Protein AF-A0A7J0APR4-F1 (afdb_monomer)

Nearest PDB structures (foldseek):
  4uqy-assembly1_A  TM=6.357E-01  e=1.005E+00  Pseudomonas aeruginosa PAO1
  8wy8-assembly1_D  TM=7.362E-01  e=3.112E+00  Bacillus subtilis
  4kvm-assembly1_A  TM=8.880E-01  e=7.360E+00  Schizosaccharomyces pombe 972h-
  2xcb-assembly1_A  TM=6.145E-01  e=4.072E+00  Pseudomonas aeruginosa
  8r08-assembly1_N  TM=8.426E-01  e=9.633E+00  Homo sapiens

Sequence (144 aa):
MKYVITILVVMWLFSFVKFRKRYKIDKMMCEFTRHRYNEDSSNPMAAIEYGSALMQAQQYKSALHIFEGVKNRFANSNNLFPFIDNNIAFCKKPLPWSSGARDHKDGSWWHNFFLVRFGGRRQVAISQDTGLAFNSMLRMMNHN

Radius of gyration: 17.04 Å; Cα contacts (8 Å, |Δi|>4): 145; chains: 1; bounding box: 39×43×50 Å

Mean predicted aligned error: 4.46 Å

Structure (mmCIF, N/CA/C/O backbone):
data_AF-A0A7J0APR4-F1
#
_entry.id   AF-A0A7J0APR4-F1
#
loop_
_atom_site.group_PDB
_atom_site.id
_atom_site.type_symbol
_atom_site.label_atom_id
_atom_site.label_alt_id
_atom_site.label_comp_id
_atom_site.label_asym_id
_atom_site.label_entity_id
_atom_site.label_seq_id
_atom_site.pdbx_PDB_ins_code
_atom_site.Cartn_x
_atom_site.Cartn_y
_atom_site.Cartn_z
_atom_site.occupancy
_atom_site.B_iso_or_equiv
_atom_site.auth_seq_id
_atom_site.auth_comp_id
_atom_site.auth_asym_id
_atom_site.auth_atom_id
_atom_site.pdbx_PDB_model_num
ATOM 1 N N . MET A 1 1 ? -21.734 -2.964 33.150 1.00 72.25 1 MET A N 1
ATOM 2 C CA . MET A 1 1 ? -22.293 -3.029 31.778 1.00 72.25 1 MET A CA 1
ATOM 3 C C . MET A 1 1 ? -22.254 -1.674 31.070 1.00 72.25 1 MET A C 1
ATOM 5 O O . MET A 1 1 ? -21.473 -1.549 30.140 1.00 72.25 1 MET A O 1
ATOM 9 N N . LYS A 1 2 ? -22.990 -0.642 31.526 1.00 90.12 2 LYS A N 1
ATOM 10 C CA . LYS A 1 2 ? -23.026 0.689 30.871 1.00 90.12 2 LYS A CA 1
ATOM 11 C C . LYS A 1 2 ? -21.633 1.303 30.644 1.00 90.12 2 LYS A C 1
ATOM 13 O O . LYS A 1 2 ? -21.298 1.624 29.515 1.00 90.12 2 LYS A O 1
ATOM 18 N N . TYR A 1 3 ? -20.786 1.348 31.675 1.00 93.25 3 TYR A N 1
ATOM 19 C CA . TYR A 1 3 ? -19.420 1.886 31.564 1.00 93.25 3 TYR A CA 1
ATOM 20 C C . TYR A 1 3 ? -18.518 1.112 30.595 1.00 93.25 3 TYR A C 1
ATOM 22 O O . TYR A 1 3 ? -17.758 1.719 29.850 1.00 93.25 3 TYR A O 1
ATOM 30 N N . VAL A 1 4 ? -18.635 -0.219 30.563 1.00 94.56 4 VAL A N 1
ATOM 31 C CA . VAL A 1 4 ? -17.865 -1.067 29.637 1.00 94.56 4 VAL A CA 1
ATOM 32 C C . VAL A 1 4 ? -18.243 -0.741 28.192 1.00 94.56 4 VAL A C 1
ATOM 34 O O . VAL A 1 4 ? -17.366 -0.543 27.358 1.00 94.56 4 VAL A O 1
ATOM 37 N N . ILE A 1 5 ? -19.543 -0.602 27.913 1.00 94.88 5 ILE A N 1
ATOM 38 C CA . ILE A 1 5 ? -20.043 -0.214 26.589 1.00 94.88 5 ILE A CA 1
ATOM 39 C C . ILE A 1 5 ? -19.522 1.179 26.213 1.00 94.88 5 ILE A C 1
ATOM 41 O O . ILE A 1 5 ? -19.000 1.354 25.114 1.00 94.88 5 ILE A O 1
ATOM 45 N N . THR A 1 6 ? -19.589 2.150 27.128 1.00 95.12 6 THR A N 1
ATOM 46 C CA . THR A 1 6 ? -19.079 3.508 26.884 1.00 95.12 6 THR A CA 1
ATOM 47 C C . THR A 1 6 ? -17.591 3.505 26.532 1.00 95.12 6 THR A C 1
ATOM 49 O O . THR A 1 6 ? -17.197 4.135 25.551 1.00 95.12 6 THR A O 1
ATOM 52 N N . ILE A 1 7 ? -16.763 2.761 27.273 1.00 95.62 7 ILE A N 1
ATOM 53 C CA . ILE A 1 7 ? -15.321 2.651 27.002 1.00 95.62 7 ILE A CA 1
ATOM 54 C C . ILE A 1 7 ? -15.072 2.053 25.611 1.00 95.62 7 ILE A C 1
ATOM 56 O O . ILE A 1 7 ? -14.274 2.597 24.846 1.00 95.62 7 ILE A O 1
ATOM 60 N N . LEU A 1 8 ? -15.785 0.981 25.247 1.00 95.06 8 LEU A N 1
ATOM 61 C CA . LEU A 1 8 ? -15.648 0.345 23.933 1.00 95.06 8 LEU A CA 1
ATOM 62 C C . LEU A 1 8 ? -16.010 1.300 22.788 1.00 95.06 8 LEU A C 1
ATOM 64 O O . LEU A 1 8 ? -15.286 1.360 21.793 1.00 95.06 8 LEU A O 1
ATOM 68 N N . VAL A 1 9 ? -17.082 2.083 22.938 1.00 95.25 9 VAL A N 1
ATOM 69 C CA . VAL A 1 9 ? -17.497 3.080 21.939 1.00 95.25 9 VAL A CA 1
ATOM 70 C C . VAL A 1 9 ? -16.442 4.178 21.781 1.00 95.25 9 VAL A C 1
ATOM 72 O O . VAL A 1 9 ? -16.086 4.522 20.654 1.00 95.25 9 VAL A O 1
ATOM 75 N N . VAL A 1 10 ? -15.886 4.693 22.882 1.00 95.94 10 VAL A N 1
ATOM 76 C CA . VAL A 1 10 ? -14.831 5.722 22.840 1.00 95.94 10 VAL A CA 1
ATOM 77 C C . VAL A 1 10 ? -13.563 5.188 22.166 1.00 95.94 10 VAL A C 1
ATOM 79 O O . VAL A 1 10 ? -13.008 5.844 21.281 1.00 95.94 10 VAL A O 1
ATOM 82 N N . MET A 1 11 ? -13.125 3.975 22.520 1.00 93.69 11 MET A N 1
ATOM 83 C CA . MET A 1 11 ? -11.965 3.331 21.891 1.00 93.69 11 MET A CA 1
ATOM 84 C C . MET A 1 11 ? -12.177 3.086 20.393 1.00 93.69 11 MET A C 1
ATOM 86 O O . MET A 1 11 ? -11.258 3.291 19.588 1.00 93.69 11 MET A O 1
ATOM 90 N N . TRP A 1 12 ? -13.383 2.660 20.011 1.00 94.19 12 TRP A N 1
ATOM 91 C CA . TRP A 1 12 ? -13.760 2.468 18.616 1.00 94.19 12 TRP A CA 1
ATOM 92 C C . TRP A 1 12 ? -13.708 3.788 17.844 1.00 94.19 12 TRP A C 1
ATOM 94 O O . TRP A 1 12 ? -13.039 3.861 16.812 1.00 94.19 12 TRP A O 1
ATOM 104 N N . LEU A 1 13 ? -14.320 4.850 18.380 1.00 95.50 13 LEU A N 1
ATOM 105 C CA . LEU A 1 13 ? -14.354 6.166 17.745 1.00 95.50 13 LEU A CA 1
ATOM 106 C C . LEU A 1 13 ? -12.943 6.741 17.564 1.00 95.50 13 LEU A C 1
ATOM 108 O O . LEU A 1 13 ? -12.596 7.200 16.475 1.00 95.50 13 LEU A O 1
ATOM 112 N N . PHE A 1 14 ? -12.094 6.650 18.591 1.00 94.88 14 PHE A N 1
ATOM 113 C CA . PHE A 1 14 ? -10.695 7.071 18.504 1.00 94.88 14 PHE A CA 1
ATOM 114 C C . PHE A 1 14 ? -9.941 6.318 17.396 1.00 94.88 14 PHE A C 1
ATOM 116 O O . PHE A 1 14 ? -9.257 6.923 16.564 1.00 94.88 14 PHE A O 1
ATOM 123 N N . SER A 1 15 ? -10.111 4.995 17.339 1.00 93.50 15 SER A N 1
ATOM 124 C CA . SER A 1 15 ? -9.495 4.146 16.313 1.00 93.50 15 SER A CA 1
ATOM 125 C C . SER A 1 15 ? -10.001 4.477 14.907 1.00 93.50 15 SER A C 1
ATOM 127 O O . SER A 1 15 ? -9.223 4.472 13.949 1.00 93.50 15 SER A O 1
ATOM 129 N N . PHE A 1 16 ? -11.291 4.786 14.774 1.00 94.56 16 PHE A N 1
ATOM 130 C CA . PHE A 1 16 ? -11.913 5.195 13.520 1.00 94.56 16 PHE A CA 1
ATOM 131 C C . PHE A 1 16 ? -11.367 6.538 13.023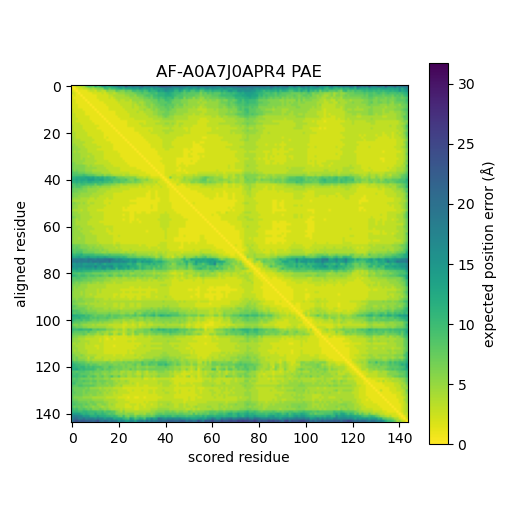 1.00 94.56 16 PHE A C 1
ATOM 133 O O . PHE A 1 16 ? -10.924 6.637 11.877 1.00 94.56 16 PHE A O 1
ATOM 140 N N . VAL A 1 17 ? -11.299 7.552 13.890 1.00 95.19 17 VAL A N 1
ATOM 141 C CA . VAL A 1 17 ? -10.730 8.868 13.551 1.00 95.19 17 VAL A CA 1
ATOM 142 C C . VAL A 1 17 ? -9.262 8.739 13.145 1.00 95.19 17 VAL A C 1
ATOM 144 O O . VAL A 1 17 ? -8.849 9.30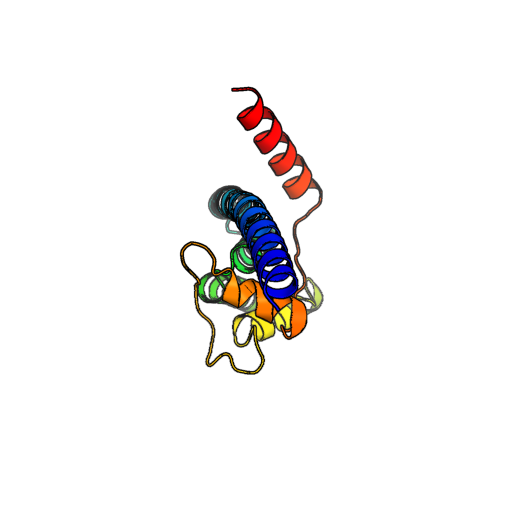2 12.128 1.00 95.19 17 VAL A O 1
ATOM 147 N N . LYS A 1 18 ? -8.470 7.959 13.891 1.00 94.44 18 LYS A N 1
ATOM 148 C CA . LYS A 1 18 ? -7.060 7.701 13.565 1.00 94.44 18 LYS A CA 1
ATOM 149 C C . LYS A 1 18 ? -6.906 7.053 12.187 1.00 94.44 18 LYS A C 1
ATOM 151 O O . LYS A 1 18 ? -6.062 7.487 11.403 1.00 94.44 18 LYS A O 1
ATOM 156 N N . PHE A 1 19 ? -7.737 6.060 11.870 1.00 94.75 19 PHE A N 1
ATOM 157 C CA . PHE A 1 19 ? -7.760 5.439 10.546 1.00 94.75 19 PHE A CA 1
ATOM 158 C C . PHE A 1 19 ? -8.102 6.446 9.449 1.00 94.75 19 PHE A C 1
ATOM 160 O O . PHE A 1 19 ? -7.379 6.509 8.463 1.00 94.75 19 PHE A O 1
ATOM 167 N N . ARG A 1 20 ? -9.147 7.268 9.615 1.00 94.50 20 ARG A N 1
ATOM 168 C CA . ARG A 1 20 ? -9.539 8.257 8.595 1.00 94.50 20 ARG A CA 1
ATOM 169 C C . ARG A 1 20 ? -8.430 9.271 8.322 1.00 94.50 20 ARG A C 1
ATOM 171 O O . ARG A 1 20 ? -8.169 9.578 7.161 1.00 94.50 20 ARG A O 1
ATOM 178 N N . LYS A 1 21 ? -7.737 9.739 9.367 1.00 93.75 21 LYS A N 1
ATOM 179 C CA . LYS A 1 21 ? -6.562 10.614 9.219 1.00 93.75 21 LYS A CA 1
ATOM 180 C C . LYS A 1 21 ? -5.450 9.926 8.428 1.00 93.75 21 LYS A C 1
ATOM 182 O O . LYS A 1 21 ? -4.933 10.511 7.482 1.00 93.75 21 LYS A O 1
ATOM 187 N N . ARG A 1 22 ? -5.115 8.679 8.775 1.00 93.00 22 ARG A N 1
ATOM 188 C CA . ARG A 1 22 ? -4.072 7.917 8.077 1.00 93.00 22 ARG A CA 1
ATOM 189 C C . ARG A 1 22 ? -4.443 7.628 6.622 1.00 93.00 22 ARG A C 1
ATOM 191 O O . ARG A 1 22 ? -3.646 7.901 5.738 1.00 93.00 22 ARG A O 1
ATOM 198 N N . TYR A 1 23 ? -5.672 7.189 6.375 1.00 94.25 23 TYR A N 1
ATOM 199 C CA . TYR A 1 23 ? -6.179 6.900 5.038 1.00 94.25 23 TYR A CA 1
ATOM 200 C C . TYR A 1 23 ? -6.146 8.130 4.121 1.00 94.25 23 TYR A C 1
ATOM 202 O O . TYR A 1 23 ? -5.819 8.012 2.944 1.00 94.25 23 TYR A O 1
ATOM 210 N N . LYS A 1 24 ? -6.427 9.332 4.65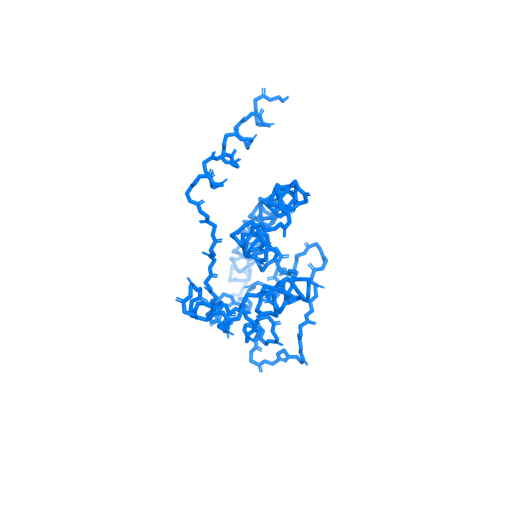2 1.00 93.69 24 LYS A N 1
ATOM 211 C CA . LYS A 1 24 ? -6.278 10.582 3.891 1.00 93.69 24 LYS A CA 1
ATOM 212 C C . LYS A 1 24 ? -4.834 10.775 3.412 1.00 93.69 24 LYS A C 1
ATOM 214 O O . LYS A 1 24 ? -4.632 11.148 2.262 1.00 93.69 24 LYS A O 1
ATOM 219 N N . ILE A 1 25 ? -3.849 10.500 4.269 1.00 94.12 25 ILE A N 1
ATOM 220 C CA . ILE A 1 25 ? -2.424 10.580 3.916 1.00 94.12 25 ILE A CA 1
ATOM 221 C C . ILE A 1 25 ? -2.061 9.519 2.878 1.00 94.12 25 ILE A C 1
ATOM 223 O O . ILE A 1 25 ? -1.460 9.856 1.863 1.00 94.12 25 ILE A O 1
ATOM 227 N N . ASP A 1 26 ? -2.479 8.270 3.086 1.00 94.06 26 ASP A N 1
ATOM 228 C CA . ASP A 1 26 ? -2.195 7.177 2.151 1.00 94.06 26 ASP A CA 1
ATOM 229 C C . ASP A 1 26 ? 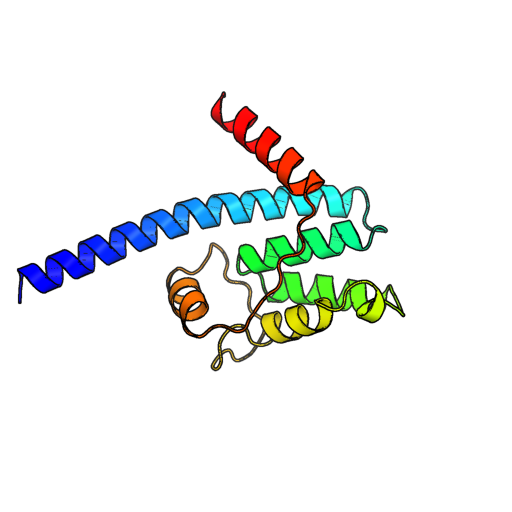-2.807 7.466 0.758 1.00 94.06 26 ASP A C 1
ATOM 231 O O . ASP A 1 26 ? -2.176 7.212 -0.267 1.00 94.06 26 ASP A O 1
ATOM 235 N N . LYS A 1 27 ? -3.995 8.093 0.697 1.00 94.50 27 LYS A N 1
ATOM 236 C CA . LYS A 1 27 ? -4.615 8.556 -0.558 1.00 94.50 27 LYS A CA 1
ATOM 237 C C . LYS A 1 27 ? -3.808 9.669 -1.236 1.00 94.50 27 LYS A C 1
ATOM 239 O O . LYS A 1 27 ? -3.631 9.628 -2.448 1.00 94.50 27 LYS A O 1
ATOM 244 N N . MET A 1 28 ? -3.295 10.640 -0.480 1.00 94.38 28 MET A N 1
ATOM 245 C CA . MET A 1 28 ? -2.420 11.681 -1.040 1.00 94.38 28 MET A CA 1
ATOM 246 C C . MET A 1 28 ? -1.114 11.085 -1.580 1.00 94.38 28 MET A C 1
ATOM 248 O O . MET A 1 28 ? -0.669 11.478 -2.654 1.00 94.38 28 MET A O 1
ATOM 252 N N . MET A 1 29 ? -0.534 10.100 -0.885 1.00 95.00 29 MET A N 1
ATOM 253 C CA . MET A 1 29 ? 0.647 9.377 -1.368 1.00 95.00 29 MET A CA 1
ATOM 254 C C . MET A 1 29 ? 0.349 8.631 -2.674 1.00 95.00 29 MET A C 1
ATOM 256 O O . MET A 1 29 ? 1.185 8.620 -3.575 1.00 95.00 29 MET A O 1
ATOM 260 N N . CYS A 1 30 ? -0.846 8.042 -2.810 1.00 95.19 30 CYS A N 1
ATOM 261 C CA . CYS A 1 30 ? -1.270 7.407 -4.061 1.00 95.19 30 CYS A CA 1
ATOM 262 C C . CYS A 1 30 ? -1.286 8.388 -5.227 1.00 95.19 30 CYS A C 1
ATOM 264 O O . CYS A 1 30 ? -0.754 8.063 -6.278 1.00 95.19 30 CYS A O 1
ATOM 266 N N . GLU A 1 31 ? -1.871 9.576 -5.060 1.00 94.88 31 GLU A N 1
ATOM 267 C CA . GLU A 1 31 ? -1.890 10.562 -6.147 1.00 94.88 31 GLU A CA 1
ATOM 268 C C . GLU A 1 31 ? -0.480 11.084 -6.451 1.00 94.88 31 GLU A C 1
ATOM 270 O O . GLU A 1 31 ? -0.094 11.165 -7.613 1.00 94.88 31 GLU A O 1
ATOM 275 N N . PHE A 1 32 ? 0.340 11.344 -5.428 1.00 95.12 32 PHE A N 1
ATOM 276 C CA . PHE A 1 32 ? 1.729 11.773 -5.615 1.00 95.12 32 PHE A CA 1
ATOM 277 C C . PHE A 1 32 ? 2.557 10.748 -6.408 1.00 95.12 32 PHE A C 1
ATOM 279 O O . PHE A 1 32 ? 3.201 11.079 -7.403 1.00 95.12 32 PHE A O 1
ATOM 286 N N . THR A 1 33 ? 2.509 9.479 -6.001 1.00 95.69 33 THR A N 1
ATOM 287 C CA . THR A 1 33 ? 3.219 8.388 -6.689 1.00 95.69 33 THR A CA 1
ATOM 288 C C . THR A 1 33 ? 2.628 8.085 -8.064 1.00 95.69 33 THR A C 1
ATOM 290 O O . THR A 1 33 ? 3.375 7.751 -8.978 1.00 95.69 33 THR A O 1
ATOM 293 N N . ARG A 1 34 ? 1.316 8.275 -8.259 1.00 96.00 34 ARG A N 1
ATOM 294 C CA . ARG A 1 34 ? 0.668 8.192 -9.574 1.00 96.00 34 ARG A CA 1
ATOM 295 C C . ARG A 1 34 ? 1.219 9.232 -10.541 1.00 96.00 34 ARG A C 1
ATOM 297 O O . ARG A 1 34 ? 1.493 8.890 -11.687 1.00 96.00 34 ARG A O 1
ATOM 304 N N . HIS A 1 35 ? 1.381 10.480 -10.096 1.00 94.44 35 HIS A N 1
ATOM 305 C CA . HIS A 1 35 ? 1.980 11.531 -10.919 1.00 94.44 35 HIS A CA 1
ATOM 306 C C . HIS A 1 35 ? 3.401 11.152 -11.343 1.00 94.44 35 HIS A C 1
ATOM 308 O O . HIS A 1 35 ? 3.679 11.134 -12.537 1.00 94.44 35 HIS A O 1
ATOM 314 N N . ARG A 1 36 ? 4.245 10.716 -10.399 1.00 92.44 36 ARG A N 1
ATOM 315 C CA . ARG A 1 36 ? 5.615 10.258 -10.697 1.00 92.44 36 ARG A CA 1
ATOM 316 C C . ARG A 1 36 ? 5.652 9.070 -11.662 1.00 92.44 36 ARG A C 1
ATOM 318 O O . ARG A 1 36 ? 6.472 9.040 -12.571 1.00 92.44 36 ARG A O 1
ATOM 325 N N . TYR A 1 37 ? 4.753 8.101 -11.494 1.00 93.50 37 TYR A N 1
ATOM 326 C CA . TYR A 1 37 ? 4.645 6.961 -12.407 1.00 93.50 37 TYR A CA 1
ATOM 327 C C . TYR A 1 37 ? 4.203 7.375 -13.819 1.00 93.50 37 TYR A C 1
ATOM 329 O O . TYR A 1 37 ? 4.651 6.788 -14.798 1.00 93.50 37 TYR A O 1
ATOM 337 N N . ASN A 1 38 ? 3.339 8.383 -13.946 1.00 93.06 38 ASN A N 1
ATOM 338 C CA . ASN A 1 38 ? 2.930 8.894 -15.253 1.00 93.06 38 ASN A CA 1
ATOM 339 C C . ASN A 1 38 ? 4.038 9.711 -15.935 1.00 93.06 38 ASN A C 1
ATOM 341 O O . ASN A 1 38 ? 4.122 9.689 -17.160 1.00 93.06 38 ASN A O 1
ATOM 345 N N . GLU A 1 39 ? 4.868 10.417 -15.162 1.00 92.31 39 GLU A N 1
ATOM 346 C CA . GLU A 1 39 ? 6.039 11.146 -15.669 1.00 92.31 39 GLU A CA 1
ATOM 347 C C . GLU A 1 39 ? 7.112 10.190 -16.202 1.00 92.31 39 GLU A C 1
ATOM 349 O O . GLU A 1 39 ? 7.665 10.426 -17.274 1.00 92.31 39 GLU A O 1
ATOM 354 N N . ASP A 1 40 ? 7.367 9.088 -15.492 1.00 88.19 40 ASP A N 1
ATOM 355 C CA . ASP A 1 40 ? 8.339 8.073 -15.897 1.00 88.19 40 ASP A CA 1
ATOM 356 C C . ASP A 1 40 ? 7.787 6.651 -15.719 1.00 88.19 40 ASP A C 1
ATOM 358 O O . ASP A 1 40 ? 8.102 5.918 -14.777 1.00 88.19 40 ASP A O 1
ATOM 362 N N . SER A 1 41 ? 6.954 6.243 -16.678 1.00 81.31 41 SER A N 1
ATOM 363 C CA . SER A 1 41 ? 6.331 4.910 -16.693 1.00 81.31 41 SER A CA 1
ATOM 364 C C . SER A 1 41 ? 7.294 3.775 -17.068 1.00 81.31 41 SER A C 1
ATOM 366 O O . SER A 1 41 ? 6.940 2.594 -16.948 1.00 81.31 41 SER A O 1
ATOM 368 N N . SER A 1 42 ? 8.500 4.127 -17.527 1.00 84.88 42 SER A N 1
ATOM 369 C CA . SER A 1 42 ? 9.562 3.188 -17.891 1.00 84.88 42 SER A CA 1
ATOM 370 C C . SER A 1 42 ? 10.338 2.701 -16.668 1.00 84.88 42 SER A C 1
ATOM 372 O O . SER A 1 42 ? 10.863 1.587 -16.667 1.00 84.88 42 SER A O 1
ATOM 374 N N . ASN A 1 43 ? 10.351 3.500 -15.598 1.00 88.75 43 ASN A N 1
ATOM 375 C CA . ASN A 1 43 ? 11.051 3.184 -14.370 1.00 88.75 43 ASN A CA 1
ATOM 376 C C . ASN A 1 43 ? 10.272 2.156 -13.522 1.00 88.75 43 ASN A C 1
ATOM 378 O O . ASN A 1 43 ? 9.188 2.460 -13.006 1.00 88.75 43 ASN A O 1
ATOM 382 N N . PRO A 1 44 ? 10.824 0.943 -13.304 1.00 89.44 44 PRO A N 1
ATOM 383 C CA . PRO A 1 44 ? 10.168 -0.081 -12.495 1.00 89.44 44 PRO A CA 1
ATOM 384 C C . PRO A 1 44 ? 9.949 0.370 -11.053 1.00 89.44 44 PRO A C 1
ATOM 386 O O . PRO A 1 44 ? 8.953 -0.012 -10.441 1.00 89.44 44 PRO A O 1
ATOM 389 N N . MET A 1 45 ? 10.848 1.195 -10.508 1.00 91.25 45 MET A N 1
ATOM 390 C CA . MET A 1 45 ? 10.735 1.668 -9.134 1.00 91.25 45 MET A CA 1
ATOM 391 C C . MET A 1 45 ? 9.529 2.593 -8.975 1.00 91.25 45 MET A C 1
ATOM 393 O O . MET A 1 45 ? 8.746 2.399 -8.053 1.00 91.25 45 MET A O 1
ATOM 397 N N . ALA A 1 46 ? 9.301 3.523 -9.908 1.00 92.94 46 ALA A N 1
ATOM 398 C CA . ALA A 1 46 ? 8.132 4.405 -9.870 1.00 92.94 46 ALA A CA 1
ATOM 399 C C . ALA A 1 46 ? 6.812 3.609 -9.908 1.00 92.94 46 ALA A C 1
ATOM 401 O O . ALA A 1 46 ? 5.879 3.893 -9.152 1.00 92.94 46 ALA A O 1
ATOM 402 N N . ALA A 1 47 ? 6.757 2.551 -10.724 1.00 93.56 47 ALA A N 1
ATOM 403 C CA . ALA A 1 47 ? 5.618 1.637 -10.765 1.00 93.56 47 ALA A CA 1
ATOM 404 C C . ALA A 1 47 ? 5.435 0.875 -9.438 1.00 93.56 47 ALA A C 1
ATOM 406 O O . ALA A 1 47 ? 4.323 0.782 -8.918 1.00 93.56 47 ALA A O 1
ATOM 407 N N . ILE A 1 48 ? 6.518 0.357 -8.856 1.00 94.56 48 ILE A N 1
ATOM 408 C CA . ILE A 1 48 ? 6.494 -0.357 -7.571 1.00 94.56 48 ILE A CA 1
ATOM 409 C C . ILE A 1 48 ? 6.040 0.553 -6.427 1.00 94.56 48 ILE A C 1
ATOM 411 O O . ILE A 1 48 ? 5.250 0.127 -5.577 1.00 94.56 48 ILE A O 1
ATOM 415 N N . GLU A 1 49 ? 6.517 1.795 -6.400 1.00 95.50 49 GLU A N 1
ATOM 416 C CA . GLU A 1 49 ? 6.130 2.788 -5.400 1.00 95.50 49 GLU A CA 1
ATOM 417 C C . GLU A 1 49 ? 4.645 3.113 -5.506 1.00 95.50 49 GLU A C 1
ATOM 419 O O . GLU A 1 49 ? 3.932 3.106 -4.500 1.00 95.50 49 GLU A O 1
ATOM 424 N N . TYR A 1 50 ? 4.151 3.305 -6.730 1.00 96.75 50 TYR A N 1
ATOM 425 C CA . TYR A 1 50 ? 2.733 3.528 -6.974 1.00 96.75 50 TYR A CA 1
ATOM 426 C C . TYR A 1 50 ? 1.875 2.324 -6.557 1.00 96.75 50 TYR A C 1
ATOM 428 O O . TYR A 1 50 ? 0.895 2.480 -5.824 1.00 96.75 50 TYR A O 1
ATOM 436 N N . GLY A 1 51 ? 2.273 1.102 -6.926 1.00 96.06 51 GLY A N 1
ATOM 437 C CA . GLY A 1 51 ? 1.608 -0.126 -6.478 1.00 96.06 51 GLY A CA 1
ATOM 438 C C . GLY A 1 51 ? 1.594 -0.263 -4.950 1.00 96.06 51 GLY A C 1
ATOM 439 O O . GLY A 1 51 ? 0.575 -0.623 -4.354 1.00 96.06 51 GLY A O 1
ATOM 440 N N . SER A 1 52 ? 2.701 0.090 -4.294 1.00 96.19 52 SER A N 1
ATOM 441 C CA . SER A 1 52 ? 2.824 0.073 -2.833 1.00 96.19 52 SER A CA 1
ATOM 442 C C . SER A 1 52 ? 1.905 1.100 -2.170 1.00 96.19 52 SER A C 1
ATOM 444 O O . SER A 1 52 ? 1.264 0.787 -1.163 1.00 96.19 52 SER A O 1
ATOM 446 N N . ALA A 1 53 ? 1.794 2.303 -2.737 1.00 96.56 53 ALA A N 1
ATOM 447 C CA . ALA A 1 53 ? 0.867 3.324 -2.261 1.00 96.56 53 ALA A CA 1
ATOM 448 C C . ALA A 1 53 ? -0.591 2.854 -2.405 1.00 96.56 53 ALA A C 1
ATOM 450 O O . ALA A 1 53 ? -1.349 2.894 -1.432 1.00 96.56 53 ALA A O 1
ATOM 451 N N . LEU A 1 54 ? -0.962 2.296 -3.564 1.00 96.69 54 LEU A N 1
ATOM 452 C CA . LEU A 1 54 ? -2.296 1.733 -3.808 1.00 96.69 54 LEU A CA 1
ATOM 453 C C . LEU A 1 54 ? -2.666 0.650 -2.780 1.00 96.69 54 LEU A C 1
ATOM 455 O O . LEU A 1 54 ? -3.781 0.653 -2.254 1.00 96.69 54 LEU A O 1
ATOM 459 N N . MET A 1 55 ? -1.729 -0.236 -2.420 1.00 95.50 55 MET A N 1
ATOM 460 C CA . MET A 1 55 ? -1.943 -1.228 -1.355 1.00 95.50 55 MET A CA 1
ATOM 461 C C . MET A 1 55 ? -2.227 -0.588 0.006 1.00 95.50 55 MET A C 1
ATOM 463 O O . MET A 1 55 ? -3.079 -1.085 0.750 1.00 95.50 55 MET A O 1
ATOM 467 N N . GLN A 1 56 ? -1.512 0.486 0.357 1.00 93.50 56 GLN A N 1
ATOM 468 C CA . GLN A 1 56 ? -1.754 1.215 1.606 1.00 93.50 56 GLN A CA 1
ATOM 469 C C . GLN A 1 56 ? -3.147 1.852 1.613 1.00 93.50 56 GLN A C 1
ATOM 471 O O . GLN A 1 56 ? -3.861 1.740 2.609 1.00 93.50 56 GLN A O 1
ATOM 476 N N . ALA A 1 57 ? -3.585 2.397 0.477 1.00 95.00 57 ALA A N 1
ATOM 477 C CA . ALA A 1 57 ? -4.929 2.941 0.288 1.00 95.00 57 ALA A CA 1
ATOM 478 C C . ALA A 1 57 ? -6.014 1.879 0.014 1.00 95.00 57 ALA A C 1
ATOM 480 O O . ALA A 1 57 ? -7.114 2.215 -0.426 1.00 95.00 57 ALA A O 1
ATOM 481 N N . GLN A 1 58 ? -5.739 0.597 0.282 1.00 95.25 58 GLN A N 1
ATOM 482 C CA . GLN A 1 58 ? -6.686 -0.513 0.112 1.00 95.25 58 GLN A CA 1
ATOM 483 C C . GLN A 1 58 ? -7.250 -0.664 -1.317 1.00 95.25 58 GLN A C 1
ATOM 485 O O . GLN A 1 58 ? -8.361 -1.166 -1.506 1.00 95.25 58 GLN A O 1
ATOM 490 N N . GLN A 1 59 ? -6.487 -0.239 -2.326 1.00 96.38 59 GLN A N 1
ATOM 491 C CA . GLN A 1 59 ? -6.795 -0.396 -3.748 1.00 96.38 59 GLN A CA 1
ATOM 492 C C . GLN A 1 59 ? -6.066 -1.634 -4.303 1.00 96.38 59 GLN A C 1
ATOM 494 O O . GLN A 1 59 ? -5.144 -1.526 -5.113 1.00 96.38 59 GLN A O 1
ATOM 499 N N . TYR A 1 60 ? -6.411 -2.828 -3.806 1.00 96.00 60 TYR A N 1
ATOM 500 C CA . TYR A 1 60 ? -5.653 -4.053 -4.095 1.00 96.00 60 TYR A CA 1
ATOM 501 C C . TYR A 1 60 ? -5.769 -4.532 -5.537 1.00 96.00 60 TYR A C 1
ATOM 503 O O . TYR A 1 60 ? -4.809 -5.088 -6.058 1.00 96.00 60 TYR A O 1
ATOM 511 N N . LYS A 1 61 ? -6.918 -4.340 -6.190 1.00 96.88 61 LYS A N 1
ATOM 512 C CA . LYS A 1 61 ? -7.093 -4.729 -7.594 1.00 96.88 61 LYS A CA 1
ATOM 513 C C . LYS A 1 61 ? -6.239 -3.837 -8.488 1.00 96.88 61 LYS A C 1
ATOM 515 O O . LYS A 1 61 ? -5.553 -4.336 -9.377 1.00 96.88 61 LYS A O 1
ATOM 520 N N . SER A 1 62 ? -6.241 -2.538 -8.209 1.00 96.56 62 SER A N 1
ATOM 521 C CA . SER A 1 62 ? -5.392 -1.578 -8.913 1.00 96.56 62 SER A CA 1
ATOM 522 C C . SER A 1 62 ? -3.905 -1.861 -8.668 1.00 96.56 62 SER A C 1
ATOM 524 O O . SER A 1 62 ? -3.128 -1.934 -9.616 1.00 96.56 62 SER A O 1
ATOM 526 N N . ALA A 1 63 ? -3.509 -2.108 -7.417 1.00 96.56 63 ALA A N 1
ATOM 527 C CA . ALA A 1 63 ? -2.130 -2.454 -7.079 1.00 96.56 63 ALA A CA 1
ATOM 528 C C . ALA A 1 63 ? -1.673 -3.757 -7.751 1.00 96.56 63 ALA A C 1
ATOM 530 O O . ALA A 1 63 ? -0.569 -3.822 -8.287 1.00 96.56 63 ALA A O 1
ATOM 531 N N . LEU A 1 64 ? -2.538 -4.776 -7.767 1.00 96.81 64 LEU A N 1
ATOM 532 C CA . LEU A 1 64 ? -2.270 -6.057 -8.414 1.00 96.81 64 LEU A CA 1
ATOM 533 C C . LEU A 1 64 ? -1.919 -5.873 -9.891 1.00 96.81 64 LEU A C 1
ATOM 535 O O . LEU A 1 64 ? -0.908 -6.402 -10.340 1.00 96.81 64 LEU A O 1
ATOM 539 N N . HIS A 1 65 ? -2.710 -5.076 -10.613 1.00 96.44 65 HIS A N 1
ATOM 540 C CA . HIS A 1 65 ? -2.460 -4.779 -12.022 1.00 96.44 65 HIS A CA 1
ATOM 541 C C . HIS A 1 65 ? -1.087 -4.123 -12.240 1.00 96.44 65 HIS A C 1
ATOM 543 O O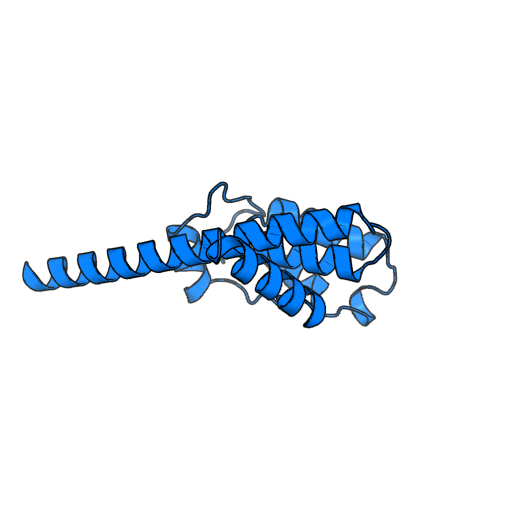 . HIS A 1 65 ? -0.378 -4.465 -13.185 1.00 96.44 65 HIS A O 1
ATOM 549 N N . ILE A 1 66 ? -0.681 -3.212 -11.350 1.00 95.75 66 ILE A N 1
ATOM 550 C CA . ILE A 1 66 ? 0.638 -2.573 -11.422 1.00 95.75 66 ILE A CA 1
ATOM 551 C C . ILE A 1 66 ? 1.761 -3.590 -11.187 1.00 95.75 66 ILE A C 1
ATOM 553 O O . ILE A 1 66 ? 2.690 -3.656 -11.990 1.00 95.75 66 ILE A O 1
ATOM 557 N N . PHE A 1 67 ? 1.676 -4.423 -10.145 1.00 95.25 67 PHE A N 1
ATOM 558 C CA . PHE A 1 67 ? 2.725 -5.409 -9.858 1.00 95.25 67 PHE A CA 1
ATOM 559 C C . PHE A 1 67 ? 2.831 -6.505 -10.916 1.00 95.25 67 PHE A C 1
ATOM 561 O O . PHE A 1 67 ? 3.942 -6.873 -11.293 1.00 95.25 67 PHE A O 1
ATOM 568 N N . GLU A 1 68 ? 1.705 -7.007 -11.427 1.00 94.25 68 GLU A N 1
ATOM 569 C CA . GLU A 1 68 ? 1.705 -7.958 -12.544 1.00 94.25 68 GLU A CA 1
ATOM 570 C C . GLU A 1 68 ? 2.276 -7.302 -13.812 1.00 94.25 68 GLU A C 1
ATOM 572 O O . GLU A 1 68 ? 3.068 -7.920 -14.519 1.00 94.25 68 GLU A O 1
ATOM 577 N N . GLY A 1 69 ? 1.981 -6.018 -14.049 1.00 92.69 69 GLY A N 1
ATOM 578 C CA . GLY A 1 69 ? 2.593 -5.234 -15.122 1.00 92.69 69 GLY A CA 1
ATOM 579 C C . GLY A 1 69 ? 4.117 -5.127 -15.003 1.00 92.69 69 GLY A C 1
ATOM 580 O O . GLY A 1 69 ? 4.818 -5.350 -15.987 1.00 92.69 69 GLY A O 1
ATOM 581 N N . VAL A 1 70 ? 4.645 -4.843 -13.808 1.00 91.75 70 VAL A N 1
ATOM 582 C CA . VAL A 1 70 ? 6.098 -4.820 -13.554 1.00 91.75 70 VAL A CA 1
ATOM 583 C C . VAL A 1 70 ? 6.703 -6.207 -13.777 1.00 91.75 70 VAL A C 1
ATOM 585 O O . VAL A 1 70 ? 7.693 -6.335 -14.492 1.00 91.75 70 VAL A O 1
ATOM 588 N N . LYS A 1 71 ? 6.084 -7.260 -13.237 1.00 91.12 71 LYS A N 1
ATOM 589 C CA . LYS A 1 71 ? 6.566 -8.636 -13.407 1.00 91.12 71 LYS A CA 1
ATOM 590 C C . LYS A 1 71 ? 6.635 -9.057 -14.879 1.00 91.12 71 LYS A C 1
ATOM 592 O O . LYS A 1 71 ? 7.592 -9.703 -15.289 1.00 91.12 71 LYS A O 1
ATOM 597 N N . ASN A 1 72 ? 5.656 -8.648 -15.683 1.00 90.06 72 ASN A N 1
ATOM 598 C CA . ASN A 1 72 ? 5.613 -8.973 -17.109 1.00 90.06 72 ASN A CA 1
ATOM 599 C C . ASN A 1 72 ? 6.610 -8.154 -17.944 1.00 90.06 72 ASN A C 1
ATOM 601 O O . ASN A 1 72 ? 7.116 -8.651 -18.945 1.00 90.06 72 ASN A O 1
ATOM 605 N N . ARG A 1 73 ? 6.891 -6.901 -17.559 1.00 87.56 73 ARG A N 1
ATOM 606 C CA . ARG A 1 73 ? 7.826 -6.023 -18.289 1.00 87.56 73 ARG A CA 1
ATOM 607 C C . ARG A 1 73 ? 9.293 -6.334 -17.995 1.00 87.56 73 ARG A C 1
ATOM 609 O O . ARG A 1 73 ? 10.137 -6.120 -18.858 1.00 87.56 73 ARG A O 1
ATOM 616 N N . PHE A 1 74 ? 9.605 -6.828 -16.797 1.00 83.75 74 PHE A N 1
ATOM 617 C CA . PHE A 1 74 ? 10.980 -7.040 -16.348 1.00 83.75 74 PHE A CA 1
ATOM 618 C C . PHE A 1 74 ? 11.220 -8.523 -16.048 1.00 83.75 74 PHE A C 1
ATOM 620 O O . PHE A 1 74 ? 10.904 -8.997 -14.963 1.00 83.75 74 PHE A O 1
ATOM 627 N N . ALA A 1 75 ? 11.837 -9.254 -16.985 1.00 74.44 75 ALA A N 1
ATOM 628 C CA . ALA A 1 75 ? 12.058 -10.706 -16.887 1.00 74.44 75 ALA A CA 1
ATOM 629 C C . ALA A 1 75 ? 12.810 -11.160 -15.611 1.00 74.44 75 ALA A C 1
ATOM 631 O O . ALA A 1 75 ? 12.611 -12.275 -15.141 1.00 74.44 75 ALA A O 1
ATOM 632 N N . ASN A 1 76 ? 13.623 -10.276 -15.017 1.00 78.06 76 ASN A N 1
ATOM 633 C CA . ASN A 1 76 ? 14.360 -10.507 -13.766 1.00 78.06 76 ASN A CA 1
ATOM 634 C C . ASN A 1 76 ? 13.750 -9.782 -12.550 1.00 78.06 76 ASN A C 1
ATOM 636 O O . ASN A 1 76 ? 14.441 -9.561 -11.551 1.00 78.06 76 ASN A O 1
ATOM 640 N N . SER A 1 77 ? 12.467 -9.401 -12.604 1.00 76.75 77 SER A N 1
ATOM 641 C CA . SER A 1 77 ? 11.789 -8.656 -11.532 1.00 76.75 77 SER A CA 1
ATOM 642 C C . SER A 1 77 ? 11.893 -9.343 -10.175 1.00 76.75 77 SER A C 1
ATOM 644 O O . SER A 1 77 ? 12.000 -8.665 -9.165 1.00 76.75 77 SER A O 1
ATOM 646 N N . ASN A 1 78 ? 11.896 -10.675 -10.142 1.00 74.62 78 ASN A N 1
ATOM 647 C CA . ASN A 1 78 ? 11.947 -11.441 -8.898 1.00 74.62 78 ASN A CA 1
ATOM 648 C C . ASN A 1 78 ? 13.318 -11.374 -8.207 1.00 74.62 78 ASN A C 1
ATOM 650 O O . ASN A 1 78 ? 13.378 -11.425 -6.982 1.00 74.62 78 ASN A O 1
ATOM 654 N N . ASN A 1 79 ? 14.401 -11.208 -8.971 1.00 79.00 79 ASN A N 1
ATOM 655 C CA . ASN A 1 79 ? 15.746 -11.039 -8.413 1.00 79.00 79 ASN A CA 1
ATOM 656 C C . ASN A 1 79 ? 15.977 -9.592 -7.963 1.00 79.00 79 ASN A C 1
ATOM 658 O O . ASN A 1 79 ? 16.568 -9.355 -6.914 1.00 79.00 79 ASN A O 1
ATOM 662 N N . LEU A 1 80 ? 15.487 -8.628 -8.747 1.00 82.06 80 LEU A N 1
ATOM 663 C CA . LEU A 1 80 ? 15.600 -7.197 -8.444 1.00 82.06 80 LEU A CA 1
ATOM 664 C C . LEU A 1 80 ? 14.671 -6.776 -7.295 1.00 82.06 80 LEU A C 1
ATOM 666 O O . LEU A 1 80 ? 15.026 -5.932 -6.476 1.00 82.06 80 LEU A O 1
ATOM 670 N N . PHE A 1 81 ? 13.485 -7.380 -7.222 1.00 86.38 81 PHE A N 1
ATOM 671 C CA . PHE A 1 81 ? 12.407 -7.016 -6.308 1.00 86.38 81 PHE A CA 1
ATOM 672 C C . PHE A 1 81 ? 11.747 -8.282 -5.727 1.00 86.38 81 PHE A C 1
ATOM 674 O O . PHE A 1 81 ? 10.612 -8.624 -6.079 1.00 86.38 81 PHE A O 1
ATOM 681 N N . PRO A 1 82 ? 12.414 -8.978 -4.787 1.00 86.88 82 PRO A N 1
ATOM 682 C CA . PRO A 1 82 ? 11.948 -10.265 -4.252 1.00 86.88 82 PRO A CA 1
ATOM 683 C C . PRO A 1 82 ? 10.602 -10.184 -3.514 1.00 86.88 82 PRO A C 1
ATOM 685 O O . PRO A 1 82 ? 9.950 -11.192 -3.255 1.00 86.88 82 PRO A O 1
ATOM 688 N N . PHE A 1 83 ? 10.154 -8.975 -3.179 1.00 90.19 83 PHE A N 1
ATOM 689 C CA . PHE A 1 83 ? 8.889 -8.715 -2.503 1.00 90.19 83 PHE A CA 1
ATOM 690 C C . PHE A 1 83 ? 7.672 -8.653 -3.441 1.00 90.19 83 PHE A C 1
ATOM 692 O O . PHE A 1 83 ? 6.540 -8.675 -2.951 1.00 90.19 83 PHE A O 1
ATOM 699 N N . ILE A 1 84 ? 7.863 -8.566 -4.767 1.00 91.62 84 ILE A N 1
ATOM 700 C CA . ILE A 1 84 ? 6.753 -8.412 -5.726 1.00 91.62 84 ILE A CA 1
ATOM 701 C C . ILE A 1 84 ? 5.787 -9.593 -5.645 1.00 91.62 84 ILE A C 1
ATOM 703 O O . ILE A 1 84 ? 4.580 -9.380 -5.551 1.00 91.62 84 ILE A O 1
ATOM 707 N N . ASP A 1 85 ? 6.294 -10.825 -5.605 1.00 91.69 85 ASP A N 1
ATOM 708 C CA . ASP A 1 85 ? 5.444 -12.018 -5.547 1.00 91.69 85 ASP A CA 1
ATOM 709 C C . ASP A 1 85 ? 4.617 -12.075 -4.256 1.00 91.69 85 ASP A C 1
ATOM 711 O O . ASP A 1 85 ? 3.421 -12.379 -4.291 1.00 91.69 85 ASP A O 1
ATOM 715 N N . ASN A 1 86 ? 5.212 -11.676 -3.128 1.00 92.81 86 ASN A N 1
ATOM 716 C CA . ASN A 1 86 ? 4.501 -11.564 -1.854 1.00 92.81 86 ASN A CA 1
ATOM 717 C C . ASN A 1 86 ? 3.398 -10.501 -1.921 1.00 92.81 86 ASN A C 1
ATOM 719 O O . ASN A 1 86 ? 2.290 -10.721 -1.431 1.00 92.81 86 ASN A O 1
ATOM 723 N N . ASN A 1 87 ? 3.672 -9.360 -2.555 1.00 94.69 87 ASN A N 1
ATOM 724 C CA . ASN A 1 87 ? 2.694 -8.289 -2.711 1.00 94.69 87 ASN A CA 1
ATOM 725 C C . ASN A 1 87 ? 1.562 -8.668 -3.675 1.00 94.69 87 ASN A C 1
ATOM 727 O O . ASN A 1 87 ? 0.406 -8.351 -3.395 1.00 94.69 87 ASN A O 1
ATOM 731 N N . ILE A 1 88 ? 1.852 -9.394 -4.759 1.00 94.75 88 ILE A N 1
ATOM 732 C CA . ILE A 1 88 ? 0.844 -9.964 -5.667 1.00 94.75 88 ILE A CA 1
ATOM 733 C C . ILE A 1 88 ? -0.053 -10.943 -4.902 1.00 94.75 88 ILE A C 1
ATOM 735 O O . ILE A 1 88 ? -1.280 -10.830 -4.963 1.00 94.75 88 ILE A O 1
ATOM 739 N N . ALA A 1 89 ? 0.538 -11.873 -4.146 1.00 94.06 89 ALA A N 1
ATOM 740 C CA . ALA A 1 89 ? -0.205 -12.837 -3.336 1.00 94.06 89 ALA A CA 1
ATOM 741 C C . ALA A 1 89 ? -1.092 -12.136 -2.295 1.00 94.06 89 ALA A C 1
ATOM 743 O O . ALA A 1 89 ? -2.280 -12.445 -2.176 1.00 94.06 89 ALA A O 1
ATOM 744 N N . PHE A 1 90 ? -0.546 -11.130 -1.607 1.00 95.19 90 PHE A N 1
ATOM 745 C CA . PHE A 1 90 ? -1.299 -10.293 -0.680 1.00 95.19 90 PHE A CA 1
ATOM 746 C C . PHE A 1 90 ? -2.457 -9.567 -1.375 1.00 95.19 90 PHE A C 1
ATOM 748 O O . PHE A 1 90 ? -3.567 -9.567 -0.854 1.00 95.19 90 PHE A O 1
ATOM 755 N N . CYS A 1 91 ? -2.246 -8.966 -2.550 1.00 95.00 91 CYS A N 1
ATOM 756 C CA . CYS A 1 91 ? -3.308 -8.241 -3.251 1.00 95.00 91 CYS A CA 1
ATOM 757 C C . CYS A 1 91 ? -4.439 -9.170 -3.708 1.00 95.00 91 CYS A C 1
ATOM 759 O O . CYS A 1 91 ? -5.604 -8.778 -3.661 1.00 95.00 91 CYS A O 1
ATOM 761 N N . LYS A 1 92 ? -4.115 -10.408 -4.107 1.00 94.62 92 LYS A N 1
ATOM 762 C CA . LYS A 1 92 ? -5.108 -11.440 -4.446 1.00 94.62 92 LYS A CA 1
ATOM 763 C C . LYS A 1 92 ? -5.923 -11.867 -3.229 1.00 94.62 92 LYS A C 1
ATOM 765 O O . LYS A 1 92 ? -7.115 -12.131 -3.364 1.00 94.62 92 LYS A O 1
ATOM 770 N N . LYS A 1 93 ? -5.297 -11.930 -2.051 1.00 93.81 93 LYS A N 1
ATOM 771 C CA . LYS A 1 93 ? -5.927 -12.436 -0.830 1.00 93.81 93 LYS A CA 1
ATOM 772 C C . LYS A 1 93 ? -5.442 -11.684 0.423 1.00 93.81 93 LYS A C 1
ATOM 774 O O . LYS A 1 93 ? -4.661 -12.228 1.204 1.00 93.81 93 LYS A O 1
ATOM 779 N N . PRO A 1 94 ? -5.906 -10.438 0.647 1.00 92.81 94 PRO A N 1
ATOM 780 C CA . PRO A 1 94 ? -5.410 -9.613 1.750 1.00 92.81 94 PRO A CA 1
ATOM 781 C C . PRO A 1 94 ? -5.854 -10.134 3.124 1.00 92.81 94 PRO A C 1
ATOM 783 O O . PRO A 1 94 ? -5.124 -9.972 4.103 1.00 92.81 94 PRO A O 1
ATOM 786 N N . LEU A 1 95 ? -7.026 -10.778 3.200 1.00 93.56 95 LEU A N 1
ATOM 787 C CA . LEU A 1 95 ? -7.518 -11.512 4.369 1.00 93.56 95 LEU A CA 1
ATOM 788 C C . LEU A 1 95 ? -7.691 -13.004 4.034 1.00 93.56 95 LEU A C 1
ATOM 790 O O . LEU A 1 95 ? -7.976 -13.335 2.880 1.00 93.56 95 LEU A O 1
ATOM 794 N N . PRO A 1 96 ? -7.628 -13.916 5.023 1.00 89.88 96 PRO A N 1
ATOM 795 C CA . PRO A 1 96 ? -7.798 -15.356 4.797 1.00 89.88 96 PRO A CA 1
ATOM 796 C C . PRO A 1 96 ? -9.132 -15.742 4.137 1.00 89.88 96 PRO A C 1
ATOM 798 O O . PRO A 1 96 ? -9.204 -16.748 3.432 1.00 89.88 96 PRO A O 1
ATOM 801 N N . TRP A 1 97 ? -10.166 -14.923 4.331 1.00 91.31 97 TRP A N 1
ATOM 802 C CA . TRP A 1 97 ? -11.512 -15.081 3.768 1.00 91.31 97 TRP A CA 1
ATOM 803 C C . TRP A 1 97 ? -11.809 -14.118 2.607 1.00 91.31 97 TRP A C 1
ATOM 805 O O . TRP A 1 97 ? -12.952 -14.013 2.169 1.00 91.31 97 TRP A O 1
ATOM 815 N N . SER A 1 98 ? -10.813 -13.387 2.097 1.00 90.31 98 SER A N 1
ATOM 816 C CA . SER A 1 98 ? -10.991 -12.617 0.865 1.00 90.31 98 SER A CA 1
ATOM 817 C C . SER A 1 98 ? -11.222 -13.567 -0.310 1.00 90.31 98 SER A C 1
ATOM 819 O O . SER A 1 98 ? -10.441 -14.493 -0.524 1.00 90.31 98 SER A O 1
ATOM 821 N N . SER A 1 99 ? -12.271 -13.310 -1.092 1.00 87.56 99 SER A N 1
ATOM 822 C CA . SER A 1 99 ? -12.589 -14.056 -2.316 1.00 87.56 99 SER A CA 1
ATOM 823 C C . SER A 1 99 ? -11.769 -13.613 -3.535 1.00 87.56 99 SER A C 1
ATOM 825 O O . SER A 1 99 ? -11.848 -14.244 -4.584 1.00 87.56 99 SER A O 1
ATOM 827 N N . GLY A 1 100 ? -10.986 -12.538 -3.412 1.00 89.44 100 GLY A N 1
ATOM 828 C CA . GLY A 1 100 ? -10.133 -12.019 -4.477 1.00 89.44 100 GLY A CA 1
ATOM 829 C C . GLY A 1 100 ? -9.662 -10.587 -4.222 1.00 89.44 100 GLY A C 1
ATOM 830 O O . GLY A 1 100 ? -9.959 -9.986 -3.183 1.00 89.44 100 GLY A O 1
ATOM 831 N N . ALA A 1 101 ? -8.958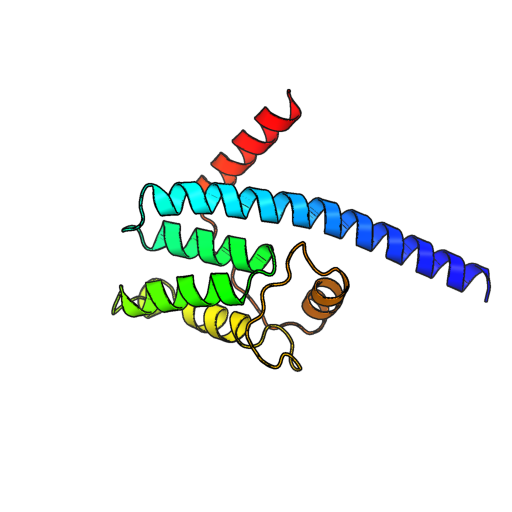 -10.030 -5.21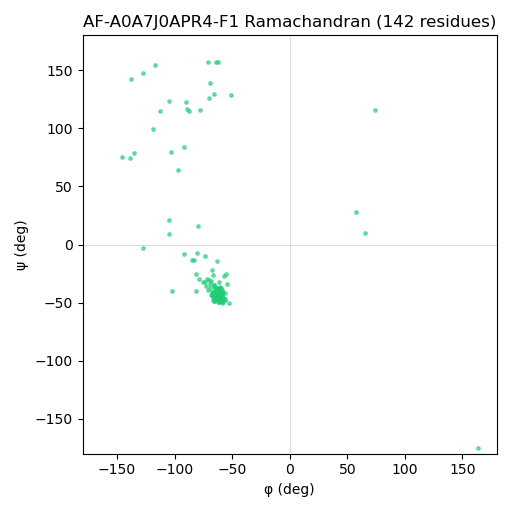1 1.00 91.81 101 ALA A N 1
ATOM 832 C CA . ALA A 1 101 ? -8.511 -8.643 -5.196 1.00 91.81 101 ALA A CA 1
ATOM 833 C C . ALA A 1 101 ? -9.698 -7.683 -5.366 1.00 91.81 101 ALA A C 1
ATOM 835 O O . ALA A 1 101 ? -10.462 -7.770 -6.331 1.00 91.81 101 ALA A O 1
ATOM 836 N N . ARG A 1 102 ? -9.837 -6.735 -4.436 1.00 93.62 102 ARG A N 1
ATOM 837 C CA . ARG A 1 102 ? -10.904 -5.731 -4.442 1.00 93.62 102 ARG A CA 1
ATOM 838 C C . ARG A 1 102 ? -10.362 -4.361 -4.066 1.00 93.62 102 ARG A C 1
ATOM 840 O O . ARG A 1 102 ? -9.543 -4.239 -3.164 1.00 93.62 102 ARG A O 1
ATOM 847 N N . ASP A 1 103 ? -10.894 -3.338 -4.717 1.00 94.31 103 ASP A N 1
ATOM 848 C CA . ASP A 1 103 ? -10.644 -1.950 -4.353 1.00 94.31 103 ASP A CA 1
ATOM 849 C C . ASP A 1 103 ? -11.692 -1.479 -3.340 1.00 94.31 103 ASP A C 1
ATOM 851 O O . ASP A 1 103 ? -12.904 -1.529 -3.589 1.00 94.31 103 ASP A O 1
ATOM 855 N N . HIS A 1 104 ? -11.230 -1.027 -2.176 1.00 91.50 104 HIS A N 1
ATOM 856 C CA . HIS A 1 104 ? -12.077 -0.423 -1.154 1.00 91.50 104 HIS A CA 1
ATOM 857 C C . HIS A 1 104 ? -12.116 1.086 -1.376 1.00 91.50 104 HIS A C 1
ATOM 859 O O . HIS A 1 104 ? -11.351 1.837 -0.769 1.00 91.50 104 HIS A O 1
ATOM 865 N N . LYS A 1 105 ? -12.999 1.533 -2.278 1.00 82.56 105 LYS A N 1
ATOM 866 C CA . LYS A 1 105 ? -13.240 2.963 -2.514 1.00 82.56 105 LYS A CA 1
ATOM 867 C C . LYS A 1 105 ? -13.522 3.654 -1.171 1.00 82.56 105 LYS A C 1
ATOM 869 O O . LYS A 1 105 ? -14.306 3.156 -0.368 1.00 82.56 105 LYS A O 1
ATOM 874 N N . ASP A 1 106 ? -12.796 4.738 -0.912 1.00 86.19 106 ASP A N 1
ATOM 875 C CA . ASP A 1 106 ? -12.836 5.539 0.325 1.00 86.19 106 ASP A CA 1
ATOM 876 C C . ASP A 1 106 ? -12.363 4.879 1.627 1.00 86.19 106 ASP A C 1
ATOM 878 O O . ASP A 1 106 ? -12.466 5.502 2.688 1.00 86.19 106 ASP A O 1
ATOM 882 N N . GLY A 1 107 ? -11.753 3.694 1.544 1.00 87.38 107 GLY A N 1
ATOM 883 C CA . GLY A 1 107 ? -11.090 3.040 2.664 1.00 87.38 107 GLY A CA 1
ATOM 884 C C . GLY A 1 107 ? -12.084 2.462 3.661 1.00 87.38 107 GLY A C 1
ATOM 885 O O . GLY A 1 107 ? -12.807 3.174 4.358 1.00 87.38 107 GLY A O 1
ATOM 886 N N . SER A 1 108 ? -12.082 1.141 3.801 1.00 93.50 108 SER A N 1
ATOM 887 C CA . SER A 1 108 ? -12.915 0.457 4.780 1.00 93.50 108 SER A CA 1
ATOM 888 C C . SER A 1 108 ? -12.176 0.318 6.109 1.00 93.50 108 SER A C 1
ATOM 890 O O . SER A 1 108 ? -11.153 -0.368 6.215 1.00 93.50 108 SER A O 1
ATOM 892 N N . TRP A 1 109 ? -12.725 0.953 7.150 1.00 93.94 109 TRP A N 1
ATOM 893 C CA . TRP A 1 109 ? -12.214 0.810 8.513 1.00 93.94 109 TRP A CA 1
ATOM 894 C C . TRP A 1 109 ? -12.305 -0.638 8.989 1.00 93.94 109 TRP A C 1
ATOM 896 O O . TRP A 1 109 ? -11.336 -1.152 9.535 1.00 93.94 109 TRP A O 1
ATOM 906 N N . TRP A 1 110 ? -13.433 -1.310 8.739 1.00 92.12 110 TRP A N 1
ATOM 907 C CA . TRP A 1 110 ? -13.617 -2.717 9.104 1.00 92.12 110 TRP A CA 1
ATOM 908 C C . TRP A 1 110 ? -12.616 -3.614 8.391 1.00 92.12 110 TRP A C 1
ATOM 910 O O . TRP A 1 110 ? -11.985 -4.458 9.022 1.00 92.12 110 TRP A O 1
ATOM 920 N N . HIS A 1 111 ? -12.402 -3.376 7.096 1.00 93.06 111 HIS A N 1
ATOM 921 C CA . HIS A 1 111 ? -11.366 -4.085 6.357 1.00 93.06 111 HIS A CA 1
ATOM 922 C C . HIS A 1 111 ? -9.994 -3.862 6.992 1.00 93.06 111 HIS A C 1
ATOM 924 O O . HIS A 1 111 ? -9.312 -4.829 7.305 1.00 93.06 111 HIS A O 1
ATOM 930 N N . ASN A 1 112 ? -9.623 -2.610 7.283 1.00 92.75 112 ASN A N 1
ATOM 931 C CA . ASN A 1 112 ? -8.363 -2.294 7.960 1.00 92.75 112 ASN A CA 1
ATOM 932 C C . ASN A 1 112 ? -8.249 -2.970 9.333 1.00 92.75 112 ASN A C 1
ATOM 934 O O . ASN A 1 112 ? -7.187 -3.464 9.705 1.00 92.75 112 ASN A O 1
ATOM 938 N N . PHE A 1 113 ? -9.340 -2.971 10.096 1.00 93.44 113 PHE A N 1
ATOM 939 C CA . PHE A 1 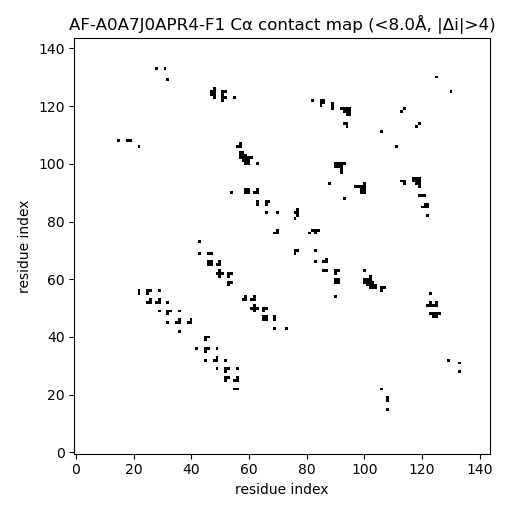113 ? -9.406 -3.538 11.434 1.00 93.44 113 PHE A CA 1
ATOM 940 C C . PHE A 1 113 ? -9.057 -5.026 11.415 1.00 93.44 113 PHE A C 1
ATOM 942 O O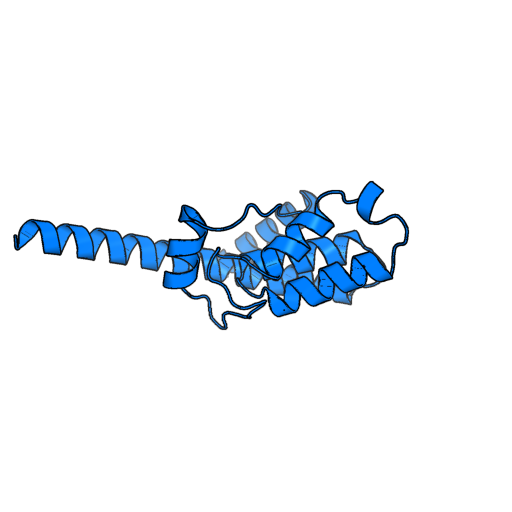 . PHE A 1 113 ? -8.229 -5.463 12.221 1.00 93.44 113 PHE A O 1
ATOM 949 N N . PHE A 1 114 ? -9.642 -5.777 10.480 1.00 94.06 114 PHE A N 1
ATOM 950 C CA . PHE A 1 114 ? -9.314 -7.183 10.280 1.00 94.06 114 PHE A CA 1
ATOM 951 C C . PHE A 1 114 ? -7.927 -7.363 9.668 1.00 94.06 114 PHE A C 1
ATOM 953 O O . PHE A 1 114 ? -7.187 -8.240 10.096 1.00 94.06 114 PHE A O 1
ATOM 960 N N . LEU A 1 115 ? -7.536 -6.505 8.727 1.00 92.69 115 LEU A N 1
ATOM 961 C CA . LEU A 1 115 ? -6.258 -6.590 8.022 1.00 92.69 115 LEU A CA 1
ATOM 962 C C . LEU A 1 115 ? -5.063 -6.460 8.963 1.00 92.69 115 LEU A C 1
ATOM 964 O O . LEU A 1 115 ? -4.097 -7.199 8.836 1.00 92.69 115 LEU A O 1
ATOM 968 N N . VAL A 1 116 ? -5.134 -5.550 9.932 1.00 90.31 116 VAL A N 1
ATOM 969 C CA . VAL A 1 116 ? -4.069 -5.352 10.928 1.00 90.31 116 VAL A CA 1
ATOM 970 C C . VAL A 1 116 ? -3.923 -6.557 11.870 1.00 90.31 116 VAL A C 1
ATOM 972 O O . VAL A 1 116 ? -2.865 -6.734 12.461 1.00 90.31 116 VAL A O 1
ATOM 975 N N . ARG A 1 117 ? -4.965 -7.384 12.020 1.00 91.81 117 ARG A N 1
ATOM 976 C CA . ARG A 1 117 ? -4.996 -8.506 12.978 1.00 91.81 117 ARG A CA 1
ATOM 977 C C . ARG A 1 117 ? -4.773 -9.865 12.331 1.00 91.81 117 ARG A C 1
ATOM 979 O O . ARG A 1 117 ? -4.101 -10.711 12.902 1.00 91.81 117 ARG A O 1
ATOM 986 N N . PHE A 1 118 ? -5.360 -10.063 11.159 1.00 93.12 118 PHE A N 1
ATOM 987 C CA . PHE A 1 118 ? -5.450 -11.354 10.481 1.00 93.12 118 PHE A CA 1
ATOM 988 C C . PHE A 1 118 ? -4.951 -11.294 9.037 1.00 93.12 118 PHE A C 1
ATOM 990 O O . PHE A 1 118 ? -4.972 -12.305 8.341 1.00 93.12 118 PHE A O 1
ATOM 997 N N . GLY A 1 119 ? -4.563 -10.112 8.556 1.00 88.44 119 GLY A N 1
ATOM 998 C CA . GLY A 1 119 ? -4.134 -9.926 7.179 1.00 88.44 119 GLY A CA 1
ATOM 999 C C . GLY A 1 119 ? -2.785 -10.561 6.876 1.00 88.44 119 GLY A C 1
ATOM 1000 O O . GLY A 1 119 ? -1.945 -10.753 7.756 1.00 88.44 119 GLY A O 1
ATOM 1001 N N . GLY A 1 120 ? -2.571 -10.845 5.593 1.00 83.50 120 GLY A N 1
ATOM 1002 C CA . GLY A 1 120 ? -1.271 -11.277 5.093 1.00 83.50 120 GLY A CA 1
ATOM 1003 C C . GLY A 1 120 ? -0.193 -10.205 5.289 1.00 83.50 120 GLY A C 1
ATOM 1004 O O . GLY A 1 120 ? -0.479 -9.007 5.390 1.00 83.50 120 GLY A O 1
ATOM 1005 N N . ARG A 1 121 ? 1.074 -10.630 5.312 1.00 84.88 121 ARG A N 1
ATOM 1006 C CA . ARG A 1 121 ? 2.203 -9.694 5.312 1.00 84.88 121 ARG A CA 1
ATOM 1007 C C . ARG A 1 121 ? 2.284 -8.996 3.955 1.00 84.88 121 ARG A C 1
ATOM 1009 O O . ARG A 1 121 ? 2.127 -9.627 2.917 1.00 84.88 121 ARG A O 1
ATOM 1016 N N . ARG A 1 122 ? 2.560 -7.694 3.987 1.00 88.75 122 ARG A N 1
ATOM 1017 C CA . ARG A 1 122 ? 2.842 -6.872 2.809 1.00 88.75 122 ARG A CA 1
ATOM 1018 C C . ARG A 1 122 ? 4.148 -6.126 2.997 1.00 88.75 122 ARG A C 1
ATOM 1020 O O . ARG A 1 122 ? 4.454 -5.721 4.119 1.00 88.75 122 ARG A O 1
ATOM 1027 N N . GLN A 1 123 ? 4.875 -5.901 1.913 1.00 89.62 123 GLN A N 1
ATOM 1028 C CA . GLN A 1 123 ? 6.097 -5.108 1.929 1.00 89.62 123 GLN A CA 1
ATOM 1029 C C . GLN A 1 123 ? 5.859 -3.833 1.140 1.00 89.62 123 GLN A C 1
ATOM 1031 O O . GLN A 1 123 ? 5.583 -3.856 -0.054 1.00 89.62 123 GLN A O 1
ATOM 1036 N N . VAL A 1 124 ? 5.909 -2.709 1.843 1.00 88.12 124 VAL A N 1
ATOM 1037 C CA . VAL A 1 124 ? 5.743 -1.404 1.217 1.00 88.12 124 VAL A CA 1
ATOM 1038 C C . VAL A 1 124 ? 7.116 -0.953 0.738 1.00 88.12 124 VAL A C 1
ATOM 1040 O O . VAL A 1 124 ? 7.992 -0.699 1.560 1.00 88.12 124 VAL A O 1
ATOM 1043 N N . ALA A 1 125 ? 7.278 -0.828 -0.575 1.00 89.94 125 ALA A N 1
ATOM 1044 C CA . ALA A 1 125 ? 8.496 -0.332 -1.196 1.00 89.94 125 ALA A CA 1
ATOM 1045 C C . ALA A 1 125 ? 8.283 1.118 -1.653 1.00 89.94 125 ALA A C 1
ATOM 1047 O O . ALA A 1 125 ? 7.999 1.365 -2.819 1.00 89.94 125 ALA A O 1
ATOM 1048 N N . ILE A 1 126 ? 8.368 2.063 -0.711 1.00 90.94 126 ILE A N 1
ATOM 1049 C CA . ILE A 1 126 ? 8.492 3.501 -1.005 1.00 90.94 126 ILE A CA 1
ATOM 1050 C C . ILE A 1 126 ? 9.942 3.892 -0.722 1.00 90.94 126 ILE A C 1
ATOM 1052 O O . ILE A 1 126 ? 10.412 3.653 0.393 1.00 90.94 126 ILE A O 1
ATOM 1056 N N . SER A 1 127 ? 10.653 4.462 -1.699 1.00 91.62 127 SER A N 1
ATOM 1057 C CA . SER A 1 127 ? 12.017 4.948 -1.476 1.00 91.62 127 SER A CA 1
ATOM 1058 C C . SER A 1 127 ? 12.046 6.097 -0.469 1.00 91.62 127 SER A C 1
ATOM 1060 O O . SER A 1 127 ? 11.062 6.815 -0.255 1.00 91.62 127 SER A O 1
ATOM 1062 N N . GLN A 1 128 ? 13.210 6.291 0.147 1.00 91.19 128 GLN A N 1
ATOM 1063 C CA . GLN A 1 128 ? 13.427 7.403 1.063 1.00 91.19 128 GLN A CA 1
ATOM 1064 C C . GLN A 1 128 ? 13.234 8.754 0.362 1.00 91.19 128 GLN A C 1
ATOM 1066 O O . GLN A 1 128 ? 12.607 9.638 0.941 1.00 91.19 128 GLN A O 1
ATOM 1071 N N . ASP A 1 129 ? 13.681 8.887 -0.887 1.00 91.44 129 ASP A N 1
ATOM 1072 C CA . ASP A 1 129 ? 13.563 10.124 -1.663 1.00 91.44 129 ASP A CA 1
ATOM 1073 C C . ASP A 1 129 ? 12.102 10.472 -1.949 1.00 91.44 129 ASP A C 1
ATOM 1075 O O . ASP A 1 129 ? 11.665 11.594 -1.684 1.00 91.44 129 ASP A O 1
ATOM 1079 N N . THR A 1 130 ? 11.307 9.491 -2.392 1.00 91.81 130 THR A N 1
ATOM 1080 C CA . THR A 1 130 ? 9.858 9.658 -2.581 1.00 91.81 130 THR A CA 1
ATOM 1081 C C . THR A 1 130 ? 9.176 10.012 -1.257 1.00 91.81 130 THR A C 1
ATOM 1083 O O . THR A 1 130 ? 8.334 10.912 -1.213 1.00 91.81 130 THR A O 1
ATOM 1086 N N . GLY A 1 131 ? 9.574 9.373 -0.152 1.00 90.62 131 GLY A N 1
ATOM 1087 C CA . GLY A 1 131 ? 9.069 9.689 1.185 1.00 90.62 131 GLY A CA 1
ATOM 1088 C C . GLY A 1 131 ? 9.403 11.114 1.646 1.00 90.62 131 GLY A C 1
ATOM 1089 O O . GLY A 1 131 ? 8.540 11.803 2.192 1.00 90.62 131 GLY A O 1
ATOM 1090 N N . LEU A 1 132 ? 10.630 11.583 1.413 1.00 93.50 132 LEU A N 1
ATOM 1091 C CA . LEU A 1 132 ? 11.070 12.941 1.743 1.00 93.50 132 LEU A CA 1
ATOM 1092 C C . LEU A 1 132 ? 10.353 13.989 0.888 1.00 93.50 132 LEU A C 1
ATOM 1094 O O . LEU A 1 132 ? 9.852 14.974 1.433 1.00 93.50 132 LEU A O 1
ATOM 1098 N N . ALA A 1 133 ? 10.239 13.752 -0.420 1.00 92.88 133 ALA A N 1
ATOM 1099 C CA . ALA A 1 133 ? 9.527 14.636 -1.338 1.00 92.88 133 ALA A CA 1
ATOM 1100 C C . ALA A 1 133 ? 8.044 14.765 -0.957 1.00 92.88 133 ALA A C 1
ATOM 1102 O O . ALA A 1 133 ? 7.518 15.874 -0.846 1.00 92.88 133 ALA A O 1
ATOM 1103 N N . PHE A 1 134 ? 7.390 13.642 -0.650 1.00 94.06 134 PHE A N 1
ATOM 1104 C CA . PHE A 1 134 ? 6.011 13.641 -0.172 1.00 94.06 134 PHE A CA 1
ATOM 1105 C C . PHE A 1 134 ? 5.855 14.377 1.166 1.00 94.06 134 PHE A C 1
ATOM 1107 O O . PHE A 1 134 ? 4.929 15.169 1.338 1.00 94.06 134 PHE A O 1
ATOM 1114 N N . ASN A 1 135 ? 6.775 14.176 2.113 1.00 93.00 135 ASN A N 1
ATOM 1115 C CA . ASN A 1 135 ? 6.755 14.896 3.388 1.00 93.00 135 ASN A CA 1
ATOM 1116 C C . ASN A 1 135 ? 6.931 16.409 3.206 1.00 93.00 135 ASN A C 1
ATOM 1118 O O . ASN A 1 135 ? 6.291 17.182 3.919 1.00 93.00 135 ASN A O 1
ATOM 1122 N N . SER A 1 136 ? 7.770 16.833 2.259 1.00 92.94 136 SER A N 1
ATOM 1123 C CA . SER A 1 136 ? 7.916 18.245 1.894 1.00 92.94 136 SER A CA 1
ATOM 1124 C C . SER A 1 136 ? 6.592 18.817 1.376 1.00 92.94 136 SER A C 1
ATOM 1126 O O . SER A 1 136 ? 6.107 19.820 1.900 1.00 92.94 136 SER A O 1
ATOM 1128 N N . MET A 1 137 ? 5.936 18.111 0.447 1.00 92.31 137 MET A N 1
ATOM 1129 C CA . MET A 1 137 ? 4.619 18.486 -0.081 1.00 92.31 137 MET A CA 1
ATOM 1130 C C . MET A 1 137 ? 3.572 18.624 1.034 1.00 92.31 137 MET A C 1
ATOM 1132 O O . MET A 1 137 ? 2.865 19.629 1.100 1.00 92.31 137 MET A O 1
ATOM 1136 N N . LEU A 1 138 ? 3.500 17.656 1.956 1.00 91.31 138 LEU A N 1
ATOM 1137 C CA . LEU A 1 138 ? 2.569 17.711 3.087 1.00 91.31 138 LEU A CA 1
ATOM 1138 C C . LEU A 1 138 ? 2.803 18.922 3.995 1.00 91.31 138 LEU A C 1
ATOM 1140 O O . LEU A 1 138 ? 1.842 19.492 4.508 1.00 91.31 138 LEU A O 1
ATOM 1144 N N . ARG A 1 139 ? 4.065 19.312 4.217 1.00 90.31 139 ARG A N 1
ATOM 1145 C CA . ARG A 1 139 ? 4.389 20.507 5.007 1.00 90.31 139 ARG A CA 1
ATOM 1146 C C . ARG A 1 139 ? 3.914 21.768 4.298 1.00 90.31 139 ARG A C 1
ATOM 1148 O O . ARG A 1 139 ? 3.255 22.580 4.934 1.00 90.31 139 ARG A O 1
ATOM 1155 N N . MET A 1 140 ? 4.174 21.897 2.997 1.00 88.50 140 MET A N 1
ATOM 1156 C CA . MET A 1 140 ? 3.720 23.052 2.212 1.00 88.50 140 MET A CA 1
ATOM 1157 C C . MET A 1 140 ? 2.193 23.184 2.214 1.00 88.50 140 MET A C 1
ATOM 1159 O O . MET A 1 140 ? 1.675 24.279 2.392 1.00 88.50 140 MET A O 1
ATOM 1163 N N . MET A 1 141 ? 1.465 22.070 2.101 1.00 83.00 141 MET A N 1
ATOM 1164 C CA . MET A 1 141 ? -0.002 22.071 2.145 1.00 83.00 141 MET A CA 1
ATOM 1165 C C . MET A 1 141 ? -0.590 22.462 3.506 1.00 83.00 141 MET A C 1
ATOM 1167 O O . MET A 1 141 ? -1.726 22.911 3.547 1.00 83.00 141 MET A O 1
ATOM 1171 N N . ASN A 1 142 ? 0.136 22.254 4.608 1.00 78.62 142 ASN A N 1
ATOM 1172 C CA . ASN A 1 142 ? -0.318 22.638 5.950 1.00 78.62 142 ASN A CA 1
ATOM 1173 C C . ASN A 1 142 ? 0.001 24.104 6.297 1.00 78.62 142 ASN A C 1
ATOM 1175 O O . ASN A 1 142 ? -0.486 24.592 7.314 1.00 78.62 142 ASN A O 1
ATOM 1179 N N . HIS A 1 143 ? 0.854 24.769 5.512 1.00 65.00 143 HIS A N 1
ATOM 1180 C CA . HIS A 1 143 ? 1.217 26.178 5.693 1.00 65.00 143 HIS A CA 1
ATOM 1181 C C . HIS A 1 143 ? 0.330 27.149 4.895 1.00 65.00 143 HIS A C 1
ATOM 1183 O O . HIS A 1 143 ? 0.435 28.355 5.114 1.00 65.00 143 HIS A O 1
ATOM 1189 N N . ASN A 1 144 ? -0.537 26.628 4.023 1.00 49.16 144 ASN A N 1
ATOM 1190 C CA . ASN A 1 144 ? -1.554 27.369 3.270 1.00 49.16 144 ASN A CA 1
ATOM 1191 C C . ASN A 1 144 ? -2.944 27.135 3.868 1.00 49.16 144 ASN A C 1
ATOM 1193 O O . ASN A 1 144 ? -3.779 28.057 3.764 1.00 49.16 144 ASN A O 1
#

Secondary structure (DSSP, 8-state):
-HHHHHHHHHHHHHHHHHHHHHHHHHHHHHHHHHHHHHH-TT-HHHHHHHHHHHHHTTBHHHHHHHHHHHHHH-TTHHHH-TTHHHHHHHHH-SSTT--S--B-TT--HHHHHHHHHHPPP------HHHHHHHHHHHHHHH--

Foldseek 3Di:
DVVVVVVVVVVVVVLVVVQLVQLVLLVLQLVLLVVVCVVPVPDLLSLLLNLLSCVSNLQLVVSLVSLVVSCVVDVCCCVVPVQSVQSNVCQQDQAPPDPGHDRDVSDDSVCVVRSVPGTGDHDRRDDPVSVVVSVVVVVVVVVD

pLDDT: mean 91.19, std 6.36, range [49.16, 96.88]

Solvent-accessible surface area (backbone atoms only — not comparable to full-atom values): 7671 Å² total; per-residue (Å²): 108,72,68,59,52,52,51,52,51,52,55,49,52,52,52,49,53,52,46,54,57,50,46,54,52,31,45,52,47,27,54,55,30,44,51,51,19,68,77,38,71,84,41,64,64,36,43,46,26,23,23,29,25,24,47,70,33,37,24,16,40,62,17,34,55,41,49,53,49,45,49,72,74,33,92,57,35,60,79,79,39,68,56,54,64,48,39,43,53,22,23,41,34,43,35,91,84,45,93,46,48,51,62,36,83,91,54,51,64,68,56,50,58,47,38,79,75,60,28,55,74,74,74,75,54,69,53,70,65,59,51,51,54,51,52,51,52,56,53,57,64,72,76,110